Protein AF-A0A168GP30-F1 (afdb_monomer_lite)

Sequence (32 aa):
MKEIELTPKAEEDLEAIWDYSFRQIGVVQADA

Structure (mmCIF, N/CA/C/O backbone):
data_AF-A0A168GP30-F1
#
_entry.id   AF-A0A168GP30-F1
#
loop_
_atom_site.group_PDB
_atom_site.id
_atom_site.type_symbol
_atom_site.label_atom_id
_atom_site.label_alt_id
_atom_site.label_comp_id
_atom_site.label_asym_id
_atom_site.label_entity_id
_atom_site.label_seq_id
_atom_site.pdbx_PDB_ins_code
_atom_site.Cartn_x
_atom_site.Cartn_y
_atom_site.Cartn_z
_atom_site.occupancy
_atom_site.B_iso_or_equiv
_atom_site.auth_seq_id
_atom_site.auth_comp_id
_atom_site.auth_asym_id
_atom_site.auth_atom_id
_atom_site.pdbx_PDB_model_num
ATOM 1 N N . MET A 1 1 ? 5.681 4.727 20.854 1.00 57.03 1 MET A N 1
ATOM 2 C CA . MET A 1 1 ? 4.897 4.691 19.603 1.00 57.03 1 MET A CA 1
ATOM 3 C C . MET A 1 1 ? 3.468 4.368 20.001 1.00 57.03 1 MET A C 1
ATOM 5 O O . MET A 1 1 ? 3.309 3.491 20.840 1.00 57.03 1 MET A O 1
ATOM 9 N N . LYS A 1 2 ? 2.464 5.119 19.539 1.00 77.88 2 LYS A N 1
ATOM 10 C CA . LYS A 1 2 ? 1.071 4.691 19.733 1.00 77.88 2 LYS A CA 1
ATOM 11 C C . LYS A 1 2 ? 0.766 3.668 18.649 1.00 77.88 2 LYS A C 1
ATOM 13 O O . LYS A 1 2 ? 1.080 3.927 17.493 1.00 77.88 2 LYS A O 1
ATOM 18 N N . GLU A 1 3 ? 0.218 2.533 19.043 1.00 83.44 3 GLU A N 1
ATOM 19 C CA . GLU A 1 3 ? -0.255 1.518 18.113 1.00 83.44 3 GLU A CA 1
ATOM 20 C C . GLU A 1 3 ? -1.567 2.024 17.506 1.00 83.44 3 GLU A C 1
ATOM 22 O O . GLU A 1 3 ? -2.450 2.496 18.227 1.00 83.44 3 GLU A O 1
ATOM 27 N N . ILE A 1 4 ? -1.634 2.048 16.178 1.00 88.38 4 ILE A N 1
ATOM 28 C CA . ILE A 1 4 ? -2.824 2.439 15.427 1.00 88.38 4 ILE A CA 1
ATOM 29 C C . ILE A 1 4 ? -3.265 1.188 14.686 1.00 88.38 4 ILE A C 1
ATOM 31 O O . ILE A 1 4 ? -2.498 0.649 13.893 1.00 88.38 4 ILE A O 1
ATOM 35 N N . GLU A 1 5 ? -4.485 0.734 14.955 1.00 93.25 5 GLU A N 1
ATOM 36 C CA . GLU A 1 5 ? -5.087 -0.367 14.211 1.00 93.25 5 GLU A CA 1
ATOM 37 C C . GLU A 1 5 ? -5.691 0.170 12.916 1.00 93.25 5 GLU A C 1
ATOM 39 O O . GLU A 1 5 ? -6.462 1.137 12.917 1.00 93.25 5 GLU A O 1
ATOM 44 N N . LEU A 1 6 ? -5.326 -0.457 11.802 1.00 94.12 6 LEU A N 1
ATOM 45 C CA . LEU A 1 6 ? -5.923 -0.178 10.509 1.00 94.12 6 LEU A CA 1
ATOM 46 C C . LEU A 1 6 ? -7.184 -1.020 10.339 1.00 94.12 6 LEU A C 1
ATOM 48 O O . LEU A 1 6 ? -7.288 -2.148 10.816 1.00 94.12 6 LEU A O 1
ATOM 52 N N . THR A 1 7 ? -8.169 -0.462 9.640 1.00 97.25 7 THR A N 1
ATOM 53 C CA . THR A 1 7 ? -9.272 -1.283 9.146 1.00 97.25 7 THR A CA 1
ATOM 54 C C . THR A 1 7 ? -8.757 -2.154 7.995 1.00 97.25 7 THR A C 1
ATOM 56 O O . THR A 1 7 ? -7.857 -1.713 7.277 1.00 97.25 7 THR A O 1
ATOM 59 N N . PRO A 1 8 ? -9.359 -3.328 7.728 1.00 98.00 8 PRO A N 1
ATOM 60 C CA . PRO A 1 8 ? -8.952 -4.163 6.593 1.00 98.00 8 PRO A CA 1
ATOM 61 C C . PRO A 1 8 ? -8.943 -3.398 5.263 1.00 98.00 8 PRO A C 1
ATOM 63 O O . PRO A 1 8 ? -8.048 -3.559 4.443 1.00 98.00 8 PRO A O 1
ATOM 66 N N . LYS A 1 9 ? -9.900 -2.477 5.078 1.00 97.69 9 LYS A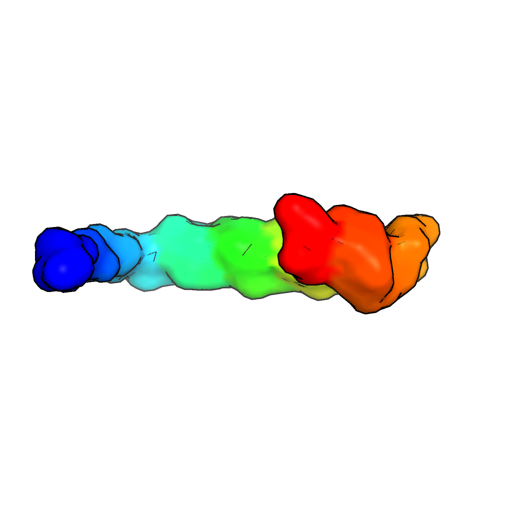 N 1
ATOM 67 C CA . LYS A 1 9 ? -9.963 -1.650 3.872 1.00 97.69 9 LYS A CA 1
ATOM 68 C C . LYS A 1 9 ? -8.786 -0.679 3.757 1.00 97.69 9 LYS A C 1
ATOM 70 O O . LYS A 1 9 ? -8.288 -0.457 2.661 1.00 97.69 9 LYS A O 1
ATOM 75 N N . ALA A 1 10 ? -8.339 -0.110 4.876 1.00 97.81 10 ALA A N 1
ATOM 76 C CA . ALA A 1 10 ? -7.182 0.773 4.877 1.00 97.81 10 ALA A CA 1
ATOM 77 C C . ALA A 1 10 ? -5.893 0.015 4.523 1.00 97.81 10 ALA A C 1
ATOM 79 O O . ALA A 1 10 ? -5.056 0.564 3.816 1.00 97.81 10 ALA A O 1
ATOM 80 N N . GLU A 1 11 ? -5.745 -1.239 4.957 1.00 97.44 11 GLU A N 1
ATOM 81 C CA . GLU A 1 11 ? -4.612 -2.087 4.555 1.00 97.44 11 GLU A CA 1
ATOM 82 C C . GLU A 1 11 ? -4.627 -2.381 3.048 1.00 97.44 11 GLU A C 1
ATOM 84 O O . GLU A 1 11 ? -3.623 -2.155 2.375 1.00 97.44 11 GLU A O 1
ATOM 89 N N . GLU A 1 12 ? -5.778 -2.790 2.501 1.00 98.25 12 GLU A N 1
ATOM 90 C CA . GLU A 1 12 ? -5.945 -3.021 1.056 1.00 98.25 12 GLU A CA 1
ATOM 91 C C . GLU A 1 12 ? -5.642 -1.767 0.224 1.00 98.25 12 GLU A C 1
ATOM 93 O O . GLU A 1 12 ? -5.017 -1.843 -0.836 1.00 98.25 12 GLU A O 1
ATOM 98 N N . ASP A 1 13 ? -6.101 -0.603 0.687 1.00 98.44 13 ASP A N 1
ATOM 99 C CA . ASP A 1 13 ? -5.8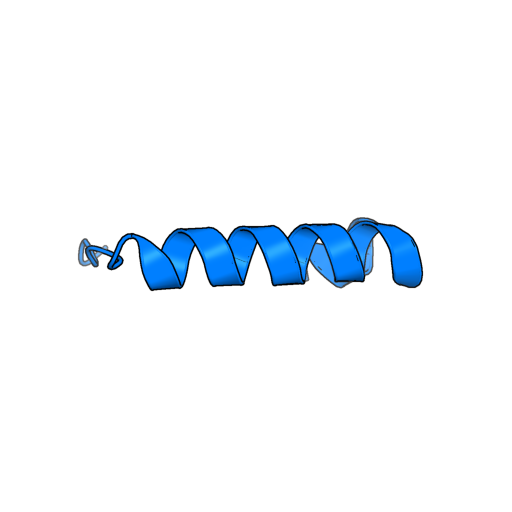75 0.660 -0.012 1.00 98.44 13 ASP A CA 1
ATOM 100 C C . ASP A 1 13 ? -4.383 1.023 -0.022 1.00 98.44 13 ASP A C 1
ATOM 102 O O . ASP A 1 13 ? -3.870 1.463 -1.053 1.00 98.44 13 ASP A O 1
ATOM 106 N N . LEU A 1 14 ? -3.666 0.793 1.084 1.00 97.06 14 LEU A N 1
ATOM 107 C CA . LEU A 1 14 ? -2.217 1.002 1.151 1.00 97.06 14 LEU A CA 1
ATOM 108 C C . LEU A 1 14 ? -1.461 0.053 0.215 1.00 97.06 14 LEU A C 1
ATOM 110 O O . LEU A 1 14 ? -0.558 0.503 -0.493 1.00 97.06 14 LEU A O 1
ATOM 114 N N . GLU A 1 15 ? -1.852 -1.222 0.152 1.00 97.31 15 GLU A N 1
ATOM 115 C CA . GLU A 1 15 ? -1.263 -2.192 -0.778 1.00 97.31 15 GLU A CA 1
ATOM 116 C C . GLU A 1 15 ? -1.494 -1.772 -2.236 1.00 97.31 15 GLU A C 1
ATOM 118 O O . GLU A 1 15 ? -0.553 -1.736 -3.027 1.00 97.31 15 GLU A O 1
ATOM 123 N N . ALA A 1 16 ? -2.714 -1.359 -2.591 1.00 98.00 16 ALA A N 1
ATOM 124 C CA . ALA A 1 16 ? -3.035 -0.913 -3.945 1.00 98.00 16 ALA A CA 1
ATOM 125 C C . ALA A 1 16 ? -2.257 0.351 -4.355 1.00 98.00 16 ALA A C 1
ATOM 127 O O . ALA A 1 16 ? -1.773 0.448 -5.490 1.00 98.00 16 ALA A O 1
ATOM 128 N N . ILE A 1 17 ? -2.123 1.317 -3.439 1.00 97.62 17 ILE A N 1
ATOM 129 C CA . ILE A 1 17 ? -1.340 2.541 -3.658 1.00 97.62 17 ILE A CA 1
ATOM 130 C C . ILE A 1 17 ? 0.134 2.196 -3.860 1.00 97.62 17 ILE A C 1
ATOM 132 O O . ILE A 1 17 ? 0.758 2.715 -4.795 1.00 97.62 17 ILE A O 1
ATOM 136 N N . TRP A 1 18 ? 0.676 1.317 -3.017 1.00 97.31 18 TRP A N 1
ATOM 137 C CA . TRP A 1 18 ? 2.053 0.855 -3.125 1.00 97.31 18 TRP A CA 1
ATOM 138 C C . TRP A 1 18 ? 2.306 0.184 -4.472 1.00 97.31 18 TRP A C 1
ATOM 140 O O . TRP A 1 18 ? 3.211 0.587 -5.200 1.00 97.31 18 TRP A O 1
ATOM 150 N N . ASP A 1 19 ? 1.471 -0.785 -4.846 1.00 97.94 19 ASP A N 1
ATOM 151 C CA . ASP A 1 19 ? 1.637 -1.567 -6.069 1.00 97.94 19 ASP A CA 1
ATOM 152 C C . ASP A 1 19 ? 1.572 -0.695 -7.325 1.00 97.94 19 ASP A C 1
ATOM 154 O O . ASP A 1 19 ? 2.370 -0.858 -8.256 1.00 97.94 19 ASP A O 1
ATOM 158 N N . TYR A 1 20 ? 0.644 0.264 -7.355 1.00 97.62 20 TYR A N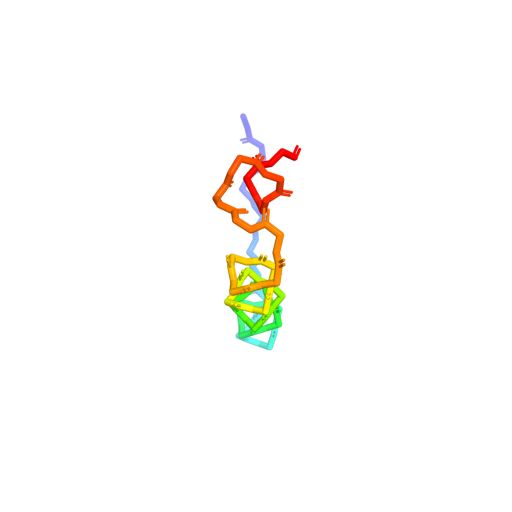 1
ATOM 159 C CA . TYR A 1 20 ? 0.562 1.234 -8.440 1.00 97.62 20 TYR A CA 1
ATOM 160 C C . TYR A 1 20 ? 1.824 2.100 -8.503 1.00 97.62 20 TYR A C 1
ATOM 162 O O . TYR A 1 20 ? 2.449 2.206 -9.561 1.00 97.62 20 TYR A O 1
ATOM 170 N N . SER A 1 21 ? 2.232 2.678 -7.373 1.00 96.69 21 SER A N 1
ATOM 171 C CA . SER A 1 21 ? 3.390 3.575 -7.290 1.00 96.69 21 SER A CA 1
ATOM 172 C C . SER A 1 21 ? 4.683 2.848 -7.659 1.00 96.69 21 SER A C 1
ATOM 174 O O . SER A 1 21 ? 5.433 3.307 -8.517 1.00 96.69 21 SER A O 1
ATOM 176 N N . PHE A 1 22 ? 4.898 1.646 -7.130 1.00 96.25 22 PHE A N 1
ATOM 177 C CA . PHE A 1 22 ? 6.037 0.805 -7.477 1.00 96.25 22 PHE A CA 1
ATOM 178 C C . PHE A 1 22 ? 6.122 0.557 -8.989 1.00 96.25 22 PHE A C 1
ATOM 180 O O . PHE A 1 22 ? 7.194 0.695 -9.580 1.00 96.25 22 PHE A O 1
ATOM 187 N N . ARG A 1 23 ? 4.992 0.248 -9.639 1.00 96.56 23 ARG A N 1
ATOM 188 C CA . ARG A 1 23 ? 4.948 -0.012 -11.088 1.00 96.56 23 ARG A CA 1
ATOM 189 C C . ARG A 1 23 ? 5.120 1.246 -1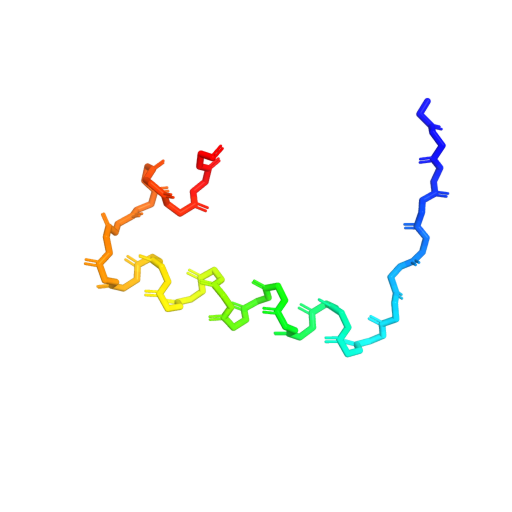1.939 1.00 96.56 23 ARG A C 1
ATOM 191 O O . ARG A 1 23 ? 5.635 1.135 -13.048 1.00 96.56 23 ARG A O 1
ATOM 198 N N . GLN A 1 24 ? 4.651 2.405 -11.476 1.00 97.38 24 GLN A N 1
ATOM 199 C CA . GLN A 1 24 ? 4.680 3.643 -12.265 1.00 97.38 24 GLN A CA 1
ATOM 200 C C . GLN A 1 24 ? 5.957 4.456 -12.073 1.00 97.38 24 GLN A C 1
ATOM 202 O O . GLN A 1 24 ? 6.490 4.996 -13.041 1.00 97.38 24 GLN A O 1
ATOM 207 N N . ILE A 1 25 ? 6.420 4.576 -10.831 1.00 95.00 25 ILE A N 1
ATOM 208 C CA . ILE A 1 25 ? 7.506 5.488 -10.458 1.00 95.00 25 ILE A CA 1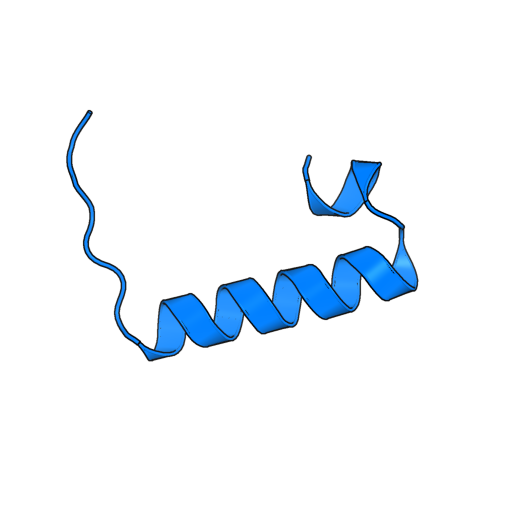
ATOM 209 C C . ILE A 1 25 ? 8.704 4.769 -9.836 1.00 95.00 25 ILE A C 1
ATOM 211 O O . ILE A 1 25 ? 9.773 5.360 -9.773 1.00 95.00 25 ILE A O 1
ATOM 215 N N . GLY A 1 26 ? 8.588 3.481 -9.500 1.00 93.81 26 GLY A N 1
ATOM 216 C CA . GLY A 1 26 ? 9.671 2.688 -8.920 1.00 93.81 26 GLY A CA 1
ATOM 217 C C . GLY A 1 26 ? 9.710 2.753 -7.392 1.00 93.81 26 GLY A C 1
ATOM 218 O O . GLY A 1 26 ? 9.015 3.543 -6.758 1.00 93.81 26 GLY A O 1
ATOM 219 N N . VAL A 1 27 ? 10.529 1.887 -6.787 1.00 92.75 27 VAL A N 1
ATOM 220 C CA . VAL A 1 27 ? 10.534 1.659 -5.330 1.00 92.75 27 VAL A CA 1
ATOM 221 C C . VAL A 1 27 ? 10.928 2.893 -4.517 1.00 92.75 27 VAL A C 1
ATOM 223 O O . VAL A 1 27 ? 10.331 3.142 -3.484 1.00 92.75 27 VAL A O 1
ATOM 226 N N . VAL A 1 28 ? 11.886 3.697 -4.992 1.00 92.56 28 VAL A N 1
ATOM 227 C CA . VAL A 1 28 ? 12.400 4.844 -4.223 1.00 92.56 28 VAL A CA 1
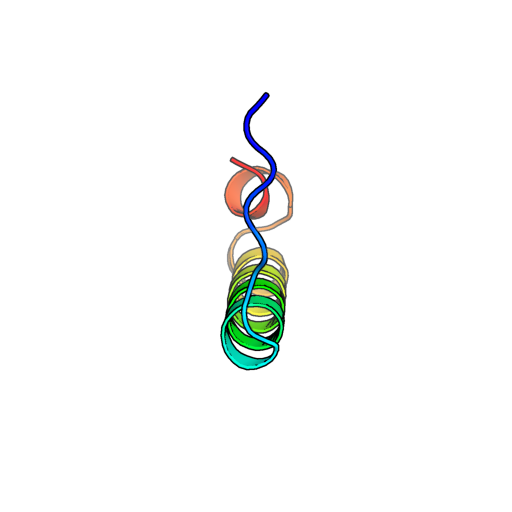ATOM 228 C C . VAL A 1 28 ? 11.317 5.895 -4.012 1.00 92.56 28 VAL A C 1
ATOM 230 O O . VAL A 1 28 ? 11.225 6.440 -2.923 1.00 92.56 28 VAL A O 1
ATOM 233 N N . GLN A 1 29 ? 10.499 6.180 -5.027 1.00 87.00 29 GLN A N 1
ATOM 234 C CA . GLN A 1 29 ? 9.393 7.123 -4.868 1.00 87.00 29 GLN A CA 1
ATOM 235 C C . GLN A 1 29 ? 8.133 6.492 -4.263 1.00 87.00 29 GLN A C 1
ATOM 237 O O . GLN A 1 29 ? 7.295 7.230 -3.763 1.00 87.00 29 GLN A O 1
ATOM 242 N N . ALA A 1 30 ? 7.971 5.168 -4.320 1.00 92.56 30 ALA A N 1
ATOM 243 C CA . ALA A 1 30 ? 6.862 4.484 -3.654 1.00 92.56 30 ALA A CA 1
ATOM 244 C C . ALA A 1 30 ? 7.057 4.394 -2.126 1.00 92.56 30 ALA A C 1
ATOM 246 O O . ALA A 1 30 ? 6.071 4.411 -1.398 1.00 92.56 30 ALA A O 1
ATOM 247 N N . ASP A 1 31 ? 8.314 4.322 -1.669 1.00 91.12 31 ASP A N 1
ATOM 248 C CA . ASP A 1 31 ? 8.734 4.187 -0.260 1.00 91.12 31 ASP A CA 1
ATOM 249 C C . ASP A 1 31 ? 9.085 5.506 0.440 1.00 91.12 31 ASP A C 1
ATOM 251 O O . ASP A 1 31 ? 9.410 5.508 1.627 1.00 91.12 31 ASP A O 1
ATOM 255 N N . ALA A 1 32 ? 9.068 6.618 -0.300 1.00 80.25 32 ALA A N 1
ATOM 256 C CA . ALA A 1 32 ? 9.377 7.957 0.206 1.00 80.25 32 ALA A CA 1
ATOM 257 C C . ALA A 1 32 ? 8.151 8.638 0.826 1.00 80.25 32 ALA A C 1
ATOM 259 O O . ALA A 1 32 ? 8.326 9.264 1.898 1.00 80.25 32 ALA A O 1
#

Organism: Klebsiella oxytoca (NCBI:txid571)

InterPro domains:
  IPR035093 Toxin-antitoxin system, RelE/ParE toxin domain superfamily [G3DSA:3.30.2310.20] (1-32)

Radius of gyration: 11.46 Å; chains: 1; bounding box: 22×12×32 Å

Secondary structure (DSSP, 8-state):
----PPPHHHHHHHHHHHHHHHHHH-HHHH--

pLDDT: mean 92.93, std 8.31, range [57.03, 98.44]

Foldseek 3Di:
DDDDDDDPVRVVVLVVQLVVCCVPPNDVVSVD